Protein AF-A0A8X6YTX4-F1 (afdb_monomer)

Radius of gyration: 20.6 Å; Cα contacts (8 Å, |Δi|>4): 127; chains: 1; bounding box: 46×28×58 Å

Solvent-accessible surface area (backbone atoms only — not comparable to full-atom values): 6687 Å² total; per-residue (Å²): 119,54,62,76,72,35,67,85,68,71,71,93,50,74,82,57,67,60,66,42,79,71,52,72,48,78,49,97,77,90,46,67,49,76,43,66,47,61,40,72,69,53,52,52,54,49,52,74,58,40,50,47,49,54,92,94,43,78,40,82,49,81,88,87,76,89,81,49,59,13,78,35,57,69,44,68,88,45,51,47,94,76,54,90,64,70,50,32,30,92,88,75,72,42,79,53,73,72,103,79,84,129

Sequence (102 aa):
MISEKNSEIVVADERIRQCRVYFTLKTFQHTGYVVIETHPMVRKSVLQQTRLRINWSACDVDDFLIINRCSNCLEYNHRADECNKPTTCFHCSGEYKGKDGS

Structure (mmCIF, N/CA/C/O backbone):
data_AF-A0A8X6YTX4-F1
#
_entry.id   AF-A0A8X6YTX4-F1
#
loop_
_atom_site.group_PDB
_atom_site.id
_atom_site.type_symbol
_atom_site.label_atom_id
_atom_site.label_alt_id
_atom_site.label_comp_id
_atom_site.label_asym_id
_atom_site.label_entity_id
_atom_site.label_seq_id
_atom_site.pdbx_PDB_ins_code
_atom_site.Cartn_x
_atom_site.Cartn_y
_atom_site.Cartn_z
_atom_site.occupancy
_atom_site.B_iso_or_equiv
_atom_site.auth_seq_id
_atom_site.auth_comp_id
_atom_site.auth_asym_id
_atom_site.auth_atom_id
_atom_site.pdbx_PDB_model_num
ATOM 1 N N . MET A 1 1 ? 19.122 8.147 -12.213 1.00 43.97 1 MET A N 1
ATOM 2 C CA . MET A 1 1 ? 18.438 7.475 -13.337 1.00 43.97 1 MET A CA 1
ATOM 3 C C . MET A 1 1 ? 17.752 6.204 -12.842 1.00 43.97 1 MET A C 1
ATOM 5 O O . MET A 1 1 ? 18.367 5.150 -12.797 1.00 43.97 1 MET A O 1
ATOM 9 N N . ILE A 1 2 ? 16.491 6.305 -12.402 1.00 46.56 2 ILE A N 1
ATOM 10 C CA . ILE A 1 2 ? 15.635 5.128 -12.127 1.00 46.56 2 ILE A CA 1
ATOM 11 C C . ILE A 1 2 ? 15.122 4.547 -13.459 1.00 46.56 2 ILE A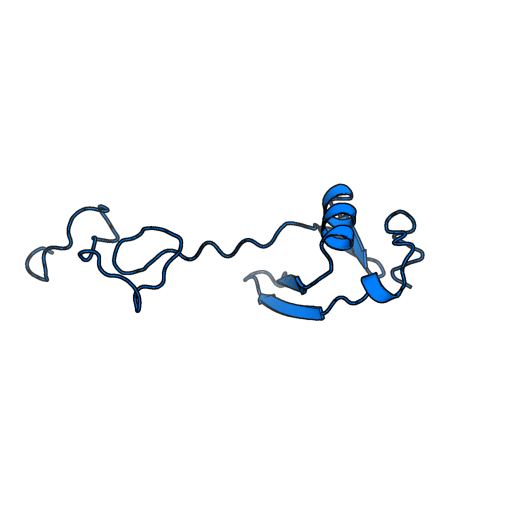 C 1
ATOM 13 O O . ILE A 1 2 ? 14.963 3.340 -13.601 1.00 46.56 2 ILE A O 1
ATOM 17 N N . SER A 1 3 ? 14.957 5.406 -14.464 1.00 47.06 3 SER A N 1
ATOM 18 C CA . SER A 1 3 ? 14.450 5.094 -15.801 1.00 47.06 3 SER A CA 1
ATOM 19 C C . SER A 1 3 ? 15.371 4.201 -16.643 1.00 47.06 3 SER A C 1
ATOM 21 O O . SER A 1 3 ? 14.869 3.396 -17.414 1.00 47.06 3 SER A O 1
ATOM 23 N N . GLU A 1 4 ? 16.698 4.282 -16.487 1.00 53.06 4 GLU A N 1
ATOM 24 C CA . GLU A 1 4 ? 17.632 3.441 -17.264 1.00 53.06 4 GLU A CA 1
ATOM 25 C C . GLU A 1 4 ? 17.684 1.991 -16.772 1.00 53.06 4 GLU A C 1
ATOM 27 O O . GLU A 1 4 ? 17.882 1.074 -17.562 1.00 53.06 4 GLU A O 1
ATOM 32 N N . LYS A 1 5 ? 17.492 1.771 -15.464 1.00 53.69 5 LYS A N 1
ATOM 33 C CA . LYS A 1 5 ? 17.566 0.437 -14.840 1.00 53.69 5 LYS A CA 1
ATOM 34 C C . LYS A 1 5 ? 16.214 -0.279 -14.744 1.00 53.69 5 LYS A C 1
ATOM 36 O O . LYS A 1 5 ? 16.178 -1.443 -14.352 1.00 53.69 5 LYS A O 1
ATOM 41 N N . ASN A 1 6 ? 15.132 0.414 -15.097 1.00 58.84 6 ASN A N 1
ATOM 42 C CA . ASN A 1 6 ? 13.774 -0.119 -15.197 1.00 58.84 6 ASN A CA 1
ATOM 43 C C . ASN A 1 6 ? 13.185 0.271 -16.564 1.00 58.84 6 ASN A C 1
ATOM 45 O O . ASN A 1 6 ? 12.086 0.816 -16.641 1.00 58.84 6 ASN A O 1
ATOM 49 N N . SER A 1 7 ? 13.935 0.026 -17.645 1.00 57.38 7 SER A N 1
ATOM 50 C CA . SER A 1 7 ? 13.553 0.334 -19.038 1.00 57.38 7 SER A CA 1
ATOM 51 C C . SER A 1 7 ? 12.282 -0.385 -19.513 1.00 57.38 7 SER A C 1
ATOM 53 O O . SER A 1 7 ? 11.773 -0.116 -20.593 1.00 57.38 7 SER A O 1
ATOM 55 N N . GLU A 1 8 ? 11.751 -1.286 -18.697 1.00 57.59 8 GLU A N 1
ATOM 56 C CA . GLU A 1 8 ? 10.500 -2.013 -18.891 1.00 57.59 8 GLU A CA 1
ATOM 57 C C . GLU A 1 8 ? 9.303 -1.300 -18.218 1.00 57.59 8 GLU A C 1
ATOM 59 O O . GLU A 1 8 ? 8.152 -1.592 -18.529 1.00 57.59 8 GLU A O 1
ATOM 64 N N . ILE A 1 9 ? 9.549 -0.286 -17.370 1.00 59.44 9 ILE A N 1
ATOM 65 C CA . ILE A 1 9 ? 8.547 0.689 -16.888 1.00 59.44 9 ILE A CA 1
ATOM 66 C C . ILE A 1 9 ? 8.583 1.922 -17.801 1.00 59.44 9 ILE A C 1
ATOM 68 O O . ILE A 1 9 ? 8.824 3.052 -17.372 1.00 59.44 9 ILE A O 1
ATOM 72 N N . VAL A 1 10 ? 8.387 1.728 -19.102 1.00 58.12 10 VAL A N 1
ATOM 73 C CA . VAL A 1 10 ? 8.253 2.860 -20.026 1.00 58.12 10 VAL A CA 1
ATOM 74 C C . VAL A 1 10 ? 6.788 3.249 -20.080 1.00 58.12 10 VAL A C 1
ATOM 76 O O . VAL A 1 10 ? 5.987 2.687 -20.820 1.00 58.12 10 VAL A O 1
ATOM 79 N N . VAL A 1 11 ? 6.435 4.235 -19.263 1.00 61.56 11 VAL A N 1
ATOM 80 C CA . VAL A 1 11 ? 5.165 4.939 -19.404 1.00 61.56 11 VAL A CA 1
ATOM 81 C C . VAL A 1 11 ? 5.381 6.094 -20.378 1.00 61.56 11 VAL A C 1
ATOM 83 O O . VAL A 1 11 ? 6.221 6.965 -20.134 1.00 61.56 11 VAL A O 1
ATOM 86 N N . ALA A 1 12 ? 4.661 6.047 -21.502 1.00 57.31 12 ALA A N 1
ATOM 87 C CA . ALA A 1 12 ? 4.830 6.932 -22.658 1.00 57.31 12 ALA A CA 1
ATOM 88 C C . ALA A 1 12 ? 4.428 8.396 -22.401 1.00 57.31 12 ALA A C 1
ATOM 90 O O . ALA A 1 12 ? 4.811 9.277 -23.162 1.00 57.31 12 ALA A O 1
ATOM 91 N N . ASP A 1 13 ? 3.671 8.661 -21.336 1.00 60.25 13 ASP A N 1
ATOM 92 C CA . ASP A 1 13 ? 3.164 9.991 -21.008 1.00 60.25 13 ASP A CA 1
ATOM 93 C C . ASP A 1 13 ? 3.874 10.537 -19.762 1.00 60.25 13 ASP A C 1
ATOM 95 O O . ASP A 1 13 ? 3.808 9.956 -18.674 1.00 60.25 13 ASP A O 1
ATOM 99 N N . GLU A 1 14 ? 4.564 11.667 -19.910 1.00 61.28 14 GLU A N 1
ATOM 100 C CA . GLU A 1 14 ? 5.308 12.306 -18.821 1.00 61.28 14 GLU A CA 1
ATOM 101 C C . GLU A 1 14 ? 4.400 12.798 -17.688 1.00 61.28 14 GLU A C 1
ATOM 103 O O . GLU A 1 14 ? 4.832 12.833 -16.535 1.00 61.28 14 GLU A O 1
ATOM 108 N N . ARG A 1 15 ? 3.121 13.086 -17.969 1.00 58.31 15 ARG A N 1
ATOM 109 C CA . ARG A 1 15 ? 2.132 13.480 -16.948 1.00 58.31 15 ARG A CA 1
ATOM 110 C C . ARG A 1 15 ? 1.840 12.338 -15.978 1.00 58.31 15 ARG A C 1
ATOM 112 O O . ARG A 1 15 ? 1.503 12.574 -14.823 1.00 58.31 15 ARG A O 1
ATOM 119 N N . ILE A 1 16 ? 2.017 11.098 -16.433 1.00 60.09 16 ILE A N 1
ATOM 120 C CA . ILE A 1 16 ? 1.758 9.883 -15.659 1.00 60.09 16 ILE A CA 1
ATOM 121 C C . ILE A 1 16 ? 2.931 9.557 -14.708 1.00 60.09 16 ILE A C 1
ATOM 123 O O . ILE A 1 16 ? 2.787 8.745 -13.798 1.00 60.09 16 ILE A O 1
ATOM 127 N N . ARG A 1 17 ? 4.087 10.227 -14.841 1.00 63.25 17 ARG A N 1
ATOM 128 C CA . ARG A 1 17 ? 5.280 9.985 -14.003 1.00 63.25 17 ARG A CA 1
ATOM 129 C C . ARG A 1 17 ? 5.236 10.639 -12.621 1.00 63.25 17 ARG A C 1
ATOM 131 O O . ARG A 1 17 ? 6.200 10.520 -11.866 1.00 63.25 17 ARG A O 1
ATOM 138 N N . GLN A 1 18 ? 4.157 11.338 -12.278 1.00 70.19 18 GLN A N 1
ATOM 139 C CA . GLN A 1 18 ? 4.033 11.955 -10.963 1.00 70.19 18 GLN A CA 1
ATOM 140 C C . GLN A 1 18 ? 3.741 10.887 -9.905 1.00 70.19 18 GLN A C 1
ATOM 142 O O . GLN A 1 18 ? 2.628 10.381 -9.781 1.00 70.19 18 GLN A O 1
ATOM 147 N N . CYS A 1 19 ? 4.777 10.552 -9.144 1.00 77.12 19 CYS A N 1
ATOM 148 C CA . CYS A 1 19 ? 4.695 9.716 -7.958 1.00 77.12 19 CYS A CA 1
ATOM 149 C C . CYS A 1 19 ? 4.904 10.596 -6.727 1.00 77.12 19 CYS A C 1
ATOM 151 O O . CYS A 1 19 ? 5.900 11.318 -6.640 1.00 77.12 19 CYS A O 1
ATOM 153 N N . ARG A 1 20 ? 3.989 10.518 -5.762 1.00 83.06 20 ARG A N 1
ATOM 154 C CA . ARG A 1 20 ? 4.098 11.224 -4.483 1.00 83.06 20 ARG A CA 1
ATOM 155 C C . ARG A 1 20 ? 4.354 10.215 -3.377 1.00 83.06 20 ARG A C 1
ATOM 157 O O . ARG A 1 20 ? 3.609 9.252 -3.237 1.00 83.06 20 ARG A O 1
ATOM 164 N N . VAL A 1 21 ? 5.380 10.441 -2.560 1.00 86.44 21 VAL A N 1
ATOM 165 C CA . VAL A 1 21 ? 5.548 9.661 -1.327 1.00 86.44 21 VAL A CA 1
ATOM 166 C C . VAL A 1 21 ? 4.397 10.016 -0.390 1.00 86.44 21 VAL A C 1
ATOM 168 O O . VAL A 1 21 ? 4.240 11.182 -0.032 1.00 86.44 21 VAL A O 1
ATOM 171 N N . TYR A 1 22 ? 3.586 9.024 -0.027 1.00 87.50 22 TYR A N 1
ATOM 172 C CA . TYR A 1 22 ? 2.459 9.211 0.879 1.00 87.50 22 TYR A CA 1
ATOM 173 C C . TYR A 1 22 ? 2.934 9.133 2.333 1.00 87.50 22 TYR A C 1
ATOM 175 O O . TYR A 1 22 ? 2.775 10.091 3.085 1.00 87.50 22 TYR A O 1
ATOM 183 N N . PHE A 1 23 ? 3.597 8.035 2.710 1.00 88.62 23 PHE A N 1
ATOM 184 C CA . PHE A 1 23 ? 4.285 7.891 3.997 1.00 88.62 23 PHE A CA 1
ATOM 185 C C . PHE A 1 23 ? 5.291 6.731 3.980 1.00 88.62 23 PHE A C 1
ATOM 187 O O . PHE A 1 23 ? 5.348 5.943 3.035 1.00 88.62 23 PHE A O 1
ATOM 194 N N . THR A 1 24 ? 6.057 6.600 5.065 1.00 88.94 24 THR A N 1
ATOM 195 C CA . THR A 1 24 ? 7.014 5.506 5.278 1.00 88.94 24 THR A CA 1
ATOM 196 C C . THR A 1 24 ? 6.613 4.682 6.498 1.00 88.94 24 THR A C 1
ATOM 198 O O . THR A 1 24 ? 6.425 5.229 7.584 1.00 88.94 24 THR A O 1
ATOM 201 N N . LEU A 1 25 ? 6.533 3.362 6.340 1.00 86.56 25 LEU A N 1
ATOM 202 C CA . LEU A 1 25 ? 6.371 2.408 7.436 1.00 86.56 25 LEU A CA 1
ATOM 203 C C . LEU A 1 25 ? 7.747 1.927 7.875 1.00 86.56 25 LEU A C 1
ATOM 205 O O . LEU A 1 25 ? 8.490 1.346 7.086 1.00 86.56 25 LEU A O 1
ATOM 209 N N . LYS A 1 26 ? 8.085 2.152 9.141 1.00 83.12 26 LYS A N 1
ATOM 210 C CA . LYS A 1 26 ? 9.303 1.602 9.738 1.00 83.12 26 LYS A CA 1
ATOM 211 C C . LYS A 1 26 ? 9.000 0.212 10.280 1.00 83.12 26 LYS A C 1
ATOM 213 O O . LYS A 1 26 ? 8.034 0.051 11.024 1.00 83.12 26 LYS A O 1
ATOM 218 N N . THR A 1 27 ? 9.818 -0.775 9.934 1.00 80.31 27 THR A N 1
ATOM 219 C CA . THR A 1 27 ? 9.784 -2.080 10.599 1.00 80.31 27 THR A CA 1
ATOM 220 C C . THR A 1 27 ? 10.820 -2.108 11.726 1.00 80.31 27 THR A C 1
ATOM 222 O O . THR A 1 27 ? 11.692 -1.242 11.829 1.00 80.31 27 THR A O 1
ATOM 225 N N . PHE A 1 28 ? 10.728 -3.117 12.592 1.00 69.44 28 PHE A N 1
ATOM 226 C CA . PHE A 1 28 ? 11.590 -3.261 13.767 1.00 69.44 28 PHE A CA 1
ATOM 227 C C . PHE A 1 28 ? 13.059 -3.593 13.426 1.00 69.44 28 PHE A C 1
ATOM 229 O O . PHE A 1 28 ? 13.925 -3.469 14.284 1.00 69.44 28 PHE A O 1
ATOM 236 N N . GLN A 1 29 ? 13.359 -4.014 12.191 1.00 69.88 29 GLN A N 1
ATOM 237 C CA . GLN A 1 29 ? 14.653 -4.602 11.804 1.00 69.88 29 GLN A CA 1
ATOM 238 C C . GLN A 1 29 ? 15.439 -3.750 10.794 1.00 69.88 29 GLN A C 1
ATOM 240 O O . GLN A 1 29 ? 16.023 -4.278 9.853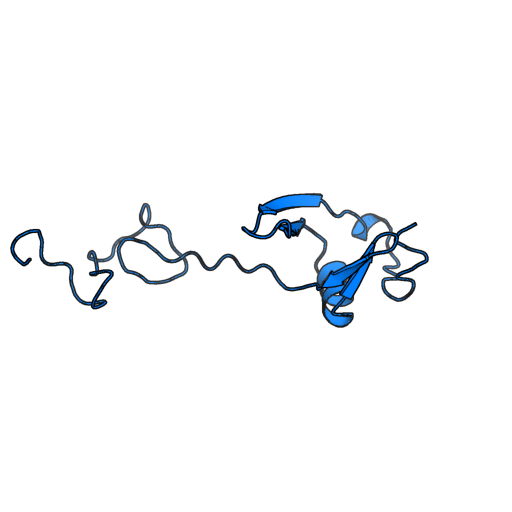 1.00 69.88 29 GLN A O 1
ATOM 245 N N . HIS A 1 30 ? 15.439 -2.423 10.949 1.00 72.06 30 HIS A N 1
ATOM 246 C CA . HIS A 1 30 ? 16.113 -1.484 10.030 1.00 72.06 30 HIS A CA 1
ATOM 247 C C . HIS A 1 30 ? 15.640 -1.544 8.564 1.00 72.06 30 HIS A C 1
ATOM 249 O O . HIS A 1 30 ? 16.236 -0.905 7.697 1.00 72.06 30 HIS A O 1
ATOM 255 N N . THR A 1 31 ? 14.551 -2.259 8.280 1.00 79.56 31 THR A N 1
ATOM 256 C CA . THR A 1 31 ? 13.868 -2.245 6.988 1.00 79.56 31 THR A CA 1
ATOM 257 C C . THR A 1 31 ? 12.636 -1.348 7.068 1.00 79.56 31 THR A C 1
ATOM 259 O O . THR A 1 31 ? 12.151 -0.985 8.143 1.00 79.56 31 THR A O 1
ATOM 262 N N . GLY A 1 32 ? 12.138 -0.911 5.920 1.00 86.12 32 GLY A N 1
ATOM 263 C CA . GLY A 1 32 ? 10.974 -0.043 5.868 1.00 86.12 32 GLY A CA 1
ATOM 264 C C . GLY A 1 32 ? 10.292 -0.128 4.520 1.00 86.12 32 GLY A C 1
ATOM 265 O O . GLY A 1 32 ? 10.936 -0.410 3.511 1.00 86.12 32 GLY A O 1
ATOM 266 N N . TYR A 1 33 ? 8.993 0.134 4.523 1.00 89.75 33 TYR A N 1
ATOM 267 C CA . TYR A 1 33 ? 8.205 0.260 3.308 1.00 89.75 33 TYR A CA 1
ATOM 268 C C . TYR A 1 33 ? 7.973 1.735 3.021 1.00 89.75 33 TYR A C 1
ATOM 270 O O . TYR A 1 33 ? 7.659 2.510 3.925 1.00 89.75 33 TYR A O 1
ATOM 278 N N . VAL A 1 34 ? 8.105 2.123 1.759 1.00 90.06 34 VAL A N 1
ATOM 279 C CA . VAL A 1 34 ? 7.715 3.452 1.289 1.00 90.06 34 VAL A CA 1
ATOM 280 C C . VAL A 1 34 ? 6.424 3.286 0.510 1.00 90.06 34 VAL A C 1
ATOM 282 O O . VAL A 1 34 ? 6.397 2.588 -0.500 1.00 90.06 34 VAL A O 1
ATOM 285 N N . VAL A 1 35 ? 5.357 3.919 0.985 1.00 90.50 35 VAL A N 1
ATOM 286 C CA . VAL A 1 35 ? 4.068 3.921 0.299 1.00 90.50 35 VAL A CA 1
ATOM 287 C C . VAL A 1 35 ? 4.033 5.124 -0.629 1.00 90.50 35 VAL A C 1
ATOM 289 O O . VAL A 1 35 ? 4.251 6.263 -0.209 1.00 90.50 35 VAL A O 1
ATOM 292 N N . ILE A 1 36 ? 3.778 4.860 -1.905 1.00 89.31 36 ILE A N 1
ATOM 293 C CA . ILE A 1 36 ? 3.797 5.859 -2.967 1.00 89.31 36 ILE A CA 1
ATOM 294 C C . ILE A 1 36 ? 2.414 5.907 -3.600 1.00 89.31 36 ILE A C 1
ATOM 296 O O . ILE A 1 36 ? 1.865 4.889 -4.012 1.00 89.31 36 ILE A O 1
ATOM 300 N N . GLU A 1 37 ? 1.867 7.107 -3.700 1.00 87.75 37 GLU A N 1
ATOM 301 C CA . GLU A 1 37 ? 0.691 7.383 -4.504 1.00 87.75 37 GLU A CA 1
ATOM 302 C C . GLU A 1 37 ? 1.122 7.626 -5.950 1.00 87.75 37 GLU A C 1
ATOM 304 O O . GLU A 1 37 ? 2.038 8.408 -6.228 1.00 87.75 37 GLU A O 1
ATOM 309 N N . THR A 1 38 ? 0.480 6.926 -6.880 1.00 86.75 38 THR A N 1
ATOM 310 C CA . THR A 1 38 ? 0.826 6.969 -8.298 1.00 86.75 38 THR A CA 1
ATOM 311 C C . THR A 1 38 ? -0.402 6.735 -9.168 1.00 86.75 38 THR A C 1
ATOM 313 O O . THR A 1 38 ? -1.453 6.295 -8.700 1.00 86.75 38 THR A O 1
ATOM 316 N N . HIS A 1 39 ? -0.262 7.005 -10.460 1.00 87.00 39 HIS A N 1
ATOM 317 C CA . HIS A 1 39 ? -1.305 6.753 -11.438 1.00 87.00 39 HIS A CA 1
ATOM 318 C C . HIS A 1 39 ? -1.585 5.239 -11.593 1.00 87.00 39 HIS A C 1
ATOM 320 O O . HIS A 1 39 ? -0.640 4.441 -11.607 1.00 87.00 39 HIS A O 1
ATOM 326 N N . PRO A 1 40 ? -2.845 4.808 -11.815 1.00 86.12 40 PRO A N 1
ATOM 327 C CA . PRO A 1 40 ? -3.203 3.388 -11.922 1.00 86.12 40 PRO A CA 1
ATOM 328 C C . PRO A 1 40 ? -2.396 2.593 -12.959 1.00 86.12 40 PRO A C 1
ATOM 330 O O . PRO A 1 40 ? -2.091 1.420 -12.744 1.00 86.12 40 PRO A O 1
ATOM 333 N N . MET A 1 41 ? -2.013 3.227 -14.073 1.00 84.50 41 MET A N 1
ATOM 334 C CA . MET A 1 41 ? -1.170 2.584 -15.090 1.00 84.50 41 MET A CA 1
ATOM 335 C C . MET A 1 41 ? 0.244 2.290 -14.579 1.00 84.50 41 MET A C 1
ATOM 337 O O . MET A 1 41 ? 0.744 1.197 -14.814 1.00 84.50 41 MET A O 1
ATOM 341 N N . VAL A 1 42 ? 0.858 3.225 -13.842 1.00 84.56 42 VAL A N 1
ATOM 342 C CA . VAL A 1 42 ? 2.183 3.020 -13.231 1.00 84.56 42 VAL A CA 1
ATOM 343 C C . VAL A 1 42 ? 2.095 1.898 -12.216 1.00 84.56 42 VAL A C 1
ATOM 345 O O . VAL A 1 42 ? 2.887 0.967 -12.278 1.00 84.56 42 VAL A O 1
ATOM 348 N N . ARG A 1 43 ? 1.084 1.937 -11.339 1.00 86.88 43 ARG A N 1
ATOM 349 C CA . ARG A 1 43 ? 0.831 0.875 -10.361 1.00 86.88 43 ARG A CA 1
ATOM 350 C C . ARG A 1 43 ? 0.769 -0.496 -11.036 1.00 86.88 43 ARG A C 1
ATOM 352 O O . ARG A 1 43 ? 1.466 -1.408 -10.611 1.00 86.88 43 ARG A O 1
ATOM 359 N N . LYS A 1 44 ? -0.014 -0.640 -12.112 1.00 86.94 44 LYS A N 1
ATOM 360 C CA . LYS A 1 44 ? -0.134 -1.908 -12.847 1.00 86.94 44 LYS A CA 1
ATOM 361 C C . LYS A 1 44 ? 1.215 -2.382 -13.399 1.00 86.94 44 LYS A C 1
ATOM 363 O O . LYS A 1 44 ? 1.561 -3.541 -13.199 1.00 86.94 44 LYS A O 1
ATOM 368 N N . SER A 1 45 ? 1.970 -1.501 -14.055 1.00 84.75 45 SER A N 1
ATOM 369 C CA . SER A 1 45 ? 3.277 -1.849 -14.627 1.00 84.75 45 SER A CA 1
ATOM 370 C C . SER A 1 45 ? 4.302 -2.228 -13.554 1.00 84.75 45 SER A C 1
ATOM 372 O O . SER A 1 45 ? 5.035 -3.196 -13.722 1.00 84.75 45 SER A O 1
ATOM 374 N N . VAL A 1 46 ? 4.338 -1.494 -12.439 1.00 85.12 46 VAL A N 1
ATOM 375 C CA . VAL A 1 46 ? 5.287 -1.737 -11.343 1.00 85.12 46 VAL A CA 1
ATOM 376 C C . VAL A 1 46 ? 4.959 -3.051 -10.618 1.00 85.12 46 VAL A C 1
ATOM 378 O O . VAL A 1 46 ? 5.864 -3.831 -10.334 1.00 85.12 46 VAL A O 1
ATOM 381 N N . LEU A 1 47 ? 3.676 -3.348 -10.382 1.00 87.69 47 LEU A N 1
ATOM 382 C CA . LEU A 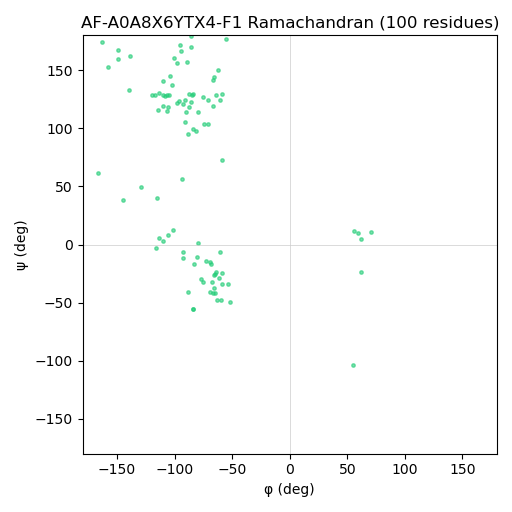1 47 ? 3.252 -4.615 -9.770 1.00 87.69 47 LEU A CA 1
ATOM 383 C C . LEU A 1 47 ? 3.550 -5.827 -10.660 1.00 87.69 47 LEU A C 1
ATOM 385 O O . LEU A 1 47 ? 3.957 -6.868 -10.155 1.00 87.69 47 LEU A O 1
ATOM 389 N N . GLN A 1 48 ? 3.402 -5.698 -11.984 1.00 87.31 48 GLN A N 1
ATOM 390 C CA . GLN A 1 48 ? 3.754 -6.770 -12.926 1.00 87.31 48 GLN A CA 1
ATOM 391 C C . GLN A 1 48 ? 5.239 -7.145 -12.875 1.00 87.31 48 GLN A C 1
ATOM 393 O O . GLN A 1 48 ? 5.588 -8.288 -13.153 1.00 87.31 48 GLN A O 1
ATOM 398 N N . GLN A 1 49 ? 6.109 -6.203 -12.515 1.00 83.31 49 GLN A N 1
ATOM 399 C CA . GLN A 1 49 ? 7.544 -6.450 -12.417 1.00 83.31 49 GLN A CA 1
ATOM 400 C C . GLN A 1 49 ? 7.967 -7.080 -11.095 1.00 83.31 49 GLN A C 1
ATOM 402 O O . GLN A 1 49 ? 9.073 -7.613 -11.026 1.00 83.31 49 GLN A O 1
ATOM 407 N N . THR A 1 50 ? 7.126 -7.040 -10.053 1.00 84.38 50 THR A N 1
ATOM 408 C CA . THR A 1 50 ? 7.361 -7.557 -8.683 1.00 84.38 50 THR A CA 1
ATOM 409 C C . THR A 1 50 ? 8.520 -6.911 -7.912 1.00 84.38 50 THR A C 1
ATOM 411 O O . THR A 1 50 ? 8.524 -6.911 -6.683 1.00 84.38 50 THR A O 1
ATOM 414 N N . ARG A 1 51 ? 9.502 -6.325 -8.607 1.00 87.25 51 ARG A N 1
ATOM 415 C CA . ARG A 1 51 ? 10.688 -5.686 -8.040 1.00 87.25 51 ARG A CA 1
ATOM 416 C C . ARG A 1 51 ? 11.029 -4.406 -8.778 1.00 87.25 51 ARG A C 1
ATOM 418 O O . ARG A 1 51 ? 11.140 -4.396 -9.999 1.00 87.25 51 ARG A O 1
ATOM 425 N N . LEU A 1 52 ? 11.295 -3.352 -8.017 1.00 86.88 52 LEU A N 1
ATOM 426 C CA . LEU A 1 52 ? 11.765 -2.070 -8.520 1.00 86.88 52 LEU A CA 1
ATOM 427 C C . LEU A 1 52 ? 13.259 -1.918 -8.221 1.00 86.88 52 LEU A C 1
ATOM 429 O O . LEU A 1 52 ? 13.688 -2.057 -7.074 1.00 86.88 52 LEU A O 1
ATOM 433 N N . ARG A 1 53 ? 14.073 -1.591 -9.228 1.00 83.00 53 ARG A N 1
ATOM 434 C CA . ARG A 1 53 ? 15.496 -1.293 -9.013 1.00 83.00 53 ARG A CA 1
ATOM 435 C C . ARG A 1 53 ? 15.691 0.194 -8.738 1.00 83.00 53 ARG A C 1
ATOM 437 O O . ARG A 1 53 ? 15.506 1.023 -9.628 1.00 83.00 53 ARG A O 1
ATOM 444 N N . ILE A 1 54 ? 16.120 0.538 -7.527 1.00 82.56 54 ILE A N 1
ATOM 445 C CA . ILE A 1 54 ? 16.471 1.907 -7.133 1.00 82.56 54 ILE A CA 1
ATOM 446 C C . ILE A 1 54 ? 17.973 1.947 -6.846 1.00 82.56 54 ILE A C 1
ATOM 448 O O . ILE A 1 54 ? 18.457 1.312 -5.912 1.00 82.56 54 ILE A O 1
ATOM 452 N N . ASN A 1 55 ? 18.729 2.710 -7.639 1.00 83.00 55 ASN A N 1
ATOM 453 C CA . ASN A 1 55 ? 20.195 2.785 -7.566 1.00 83.00 55 ASN A CA 1
ATOM 454 C C . ASN A 1 55 ? 20.878 1.408 -7.685 1.00 83.00 55 ASN A C 1
ATOM 456 O O . ASN A 1 55 ? 21.011 0.887 -8.795 1.00 83.00 55 ASN A O 1
ATOM 460 N N . TRP A 1 56 ? 21.343 0.853 -6.563 1.00 84.62 56 TRP A N 1
ATOM 461 C CA . TRP A 1 56 ? 22.025 -0.443 -6.453 1.00 84.62 56 TRP A CA 1
ATOM 462 C C . TRP A 1 56 ? 21.205 -1.475 -5.669 1.00 84.62 56 TRP A C 1
ATOM 464 O O . TRP A 1 56 ? 21.679 -2.581 -5.434 1.00 84.6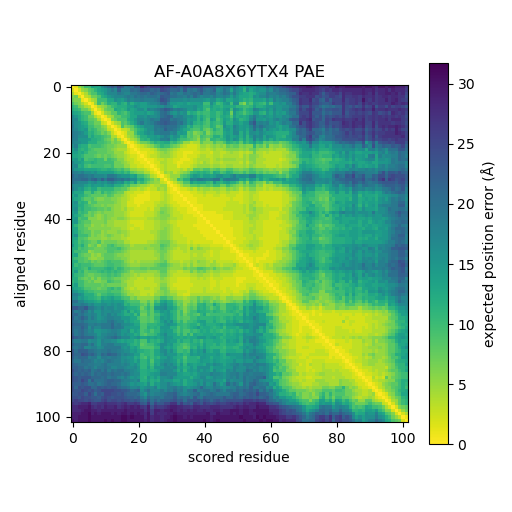2 56 TRP A O 1
ATOM 474 N N . SER A 1 57 ? 19.973 -1.124 -5.296 1.00 81.75 57 SER A N 1
ATOM 475 C CA . SER A 1 57 ? 19.074 -1.966 -4.516 1.00 81.75 57 SER A CA 1
ATOM 476 C C . SER A 1 57 ? 17.910 -2.448 -5.375 1.00 81.75 57 SER A C 1
ATOM 478 O O . SER A 1 57 ? 17.359 -1.692 -6.178 1.00 81.75 57 SER A O 1
ATOM 480 N N . ALA A 1 58 ? 17.519 -3.705 -5.186 1.00 86.94 58 ALA A N 1
ATOM 481 C CA . ALA A 1 58 ? 16.241 -4.223 -5.654 1.00 86.94 58 ALA A CA 1
ATOM 482 C C . ALA A 1 58 ? 15.257 -4.188 -4.481 1.00 86.94 58 ALA A C 1
ATOM 484 O O . ALA A 1 58 ? 15.533 -4.760 -3.429 1.00 86.94 58 ALA A O 1
ATOM 485 N N . CYS A 1 59 ? 14.146 -3.485 -4.658 1.00 88.00 59 CYS A N 1
ATOM 486 C CA . CYS A 1 59 ? 13.081 -3.367 -3.673 1.00 88.00 59 CYS A CA 1
ATOM 487 C C . CYS A 1 59 ? 11.894 -4.199 -4.146 1.00 88.00 59 CYS A C 1
ATOM 489 O O . CYS A 1 59 ? 11.459 -4.037 -5.287 1.00 88.00 59 CYS A O 1
ATOM 491 N N . ASP A 1 60 ? 11.373 -5.069 -3.288 1.00 89.50 60 ASP A N 1
ATOM 492 C CA . ASP A 1 60 ? 10.124 -5.769 -3.576 1.00 89.50 60 ASP A CA 1
ATOM 493 C C . ASP A 1 60 ? 8.967 -4.761 -3.607 1.00 89.50 60 ASP A C 1
ATOM 495 O O . ASP A 1 60 ? 8.943 -3.785 -2.848 1.00 89.50 60 ASP A O 1
ATOM 499 N N . VAL A 1 61 ? 8.037 -4.975 -4.532 1.00 90.31 61 VAL A N 1
ATOM 500 C CA . VAL A 1 61 ? 6.857 -4.133 -4.718 1.00 90.31 61 VAL A CA 1
ATOM 501 C C . VAL A 1 61 ? 5.633 -4.955 -4.367 1.00 90.31 61 VAL A C 1
ATOM 503 O O . VAL A 1 61 ? 5.447 -6.045 -4.902 1.00 90.31 61 VAL A O 1
ATOM 506 N N . ASP A 1 62 ? 4.776 -4.388 -3.527 1.00 89.19 62 ASP A N 1
ATOM 507 C CA . ASP A 1 62 ? 3.470 -4.952 -3.222 1.00 89.19 62 ASP A CA 1
ATOM 508 C C . ASP A 1 62 ? 2.406 -3.851 -3.161 1.00 89.19 62 ASP A C 1
ATOM 510 O O . ASP A 1 62 ? 2.707 -2.657 -3.035 1.00 89.19 62 ASP A O 1
ATOM 514 N N . ASP A 1 63 ? 1.152 -4.268 -3.260 1.00 88.62 63 ASP A N 1
ATOM 515 C CA . ASP A 1 63 ? 0.005 -3.406 -3.083 1.00 88.62 63 ASP A CA 1
ATOM 516 C C . ASP A 1 63 ? -0.229 -3.086 -1.613 1.00 88.62 63 ASP A C 1
ATOM 518 O O . ASP A 1 63 ? -0.397 -3.957 -0.761 1.00 88.62 63 ASP A O 1
ATOM 522 N N . PHE A 1 64 ? -0.329 -1.794 -1.321 1.00 85.62 64 PHE A N 1
ATOM 523 C CA . PHE A 1 64 ? -0.670 -1.345 0.013 1.00 85.62 64 PHE A CA 1
ATOM 524 C C . PHE A 1 64 ? -2.189 -1.190 0.162 1.00 85.62 64 PHE A C 1
ATOM 526 O O . PHE A 1 64 ? -2.785 -0.234 -0.338 1.00 85.62 64 PHE A O 1
ATOM 533 N N . LEU A 1 65 ? -2.815 -2.130 0.875 1.00 80.19 65 LEU A N 1
ATOM 534 C CA . LEU A 1 65 ? -4.236 -2.096 1.222 1.00 80.19 65 LEU A CA 1
ATOM 535 C C . LEU A 1 65 ? -4.404 -1.756 2.709 1.00 80.19 65 LEU A C 1
ATOM 537 O O . LEU A 1 65 ? -4.036 -2.543 3.580 1.00 80.19 65 LEU A O 1
ATOM 541 N N . ILE A 1 66 ? -5.006 -0.602 3.017 1.00 75.19 66 ILE A N 1
ATOM 542 C CA . ILE A 1 66 ? -5.447 -0.303 4.387 1.00 75.19 66 ILE A CA 1
ATOM 543 C C . ILE A 1 66 ? -6.794 -0.982 4.602 1.00 75.19 66 ILE A C 1
ATOM 545 O O . ILE A 1 66 ? -7.843 -0.441 4.253 1.00 75.19 66 ILE A O 1
ATOM 549 N N . ILE A 1 67 ? -6.773 -2.158 5.217 1.00 76.75 67 ILE A N 1
ATOM 550 C CA . ILE A 1 67 ? -7.994 -2.771 5.730 1.00 76.75 67 ILE A CA 1
ATOM 551 C C . ILE A 1 67 ? -8.260 -2.171 7.111 1.00 76.75 67 ILE A C 1
ATOM 553 O O . ILE A 1 67 ? -7.651 -2.561 8.107 1.00 76.75 67 ILE A O 1
ATOM 557 N N . ASN A 1 68 ? -9.160 -1.191 7.171 1.00 78.56 68 ASN A N 1
ATOM 558 C CA . ASN A 1 68 ? -9.575 -0.615 8.441 1.00 78.56 68 ASN A CA 1
ATOM 559 C C . ASN A 1 68 ? -10.602 -1.536 9.111 1.00 78.56 68 ASN A C 1
ATOM 561 O O . ASN A 1 68 ? -11.702 -1.729 8.586 1.00 78.56 68 ASN A O 1
ATOM 565 N N . ARG A 1 69 ? -10.227 -2.114 10.254 1.00 85.31 69 ARG A N 1
ATOM 566 C CA . ARG A 1 69 ? -11.123 -2.906 11.099 1.00 85.31 69 ARG A CA 1
ATOM 567 C C . ARG A 1 69 ? -11.676 -2.015 12.203 1.00 85.31 69 ARG A C 1
ATOM 569 O O . ARG A 1 69 ? -10.910 -1.456 12.987 1.00 85.31 69 ARG A O 1
ATOM 576 N N . CYS A 1 70 ? -12.995 -1.934 12.292 1.00 87.88 70 CYS A N 1
ATOM 577 C CA . CYS A 1 70 ? -13.692 -1.221 13.345 1.00 87.88 70 CYS A CA 1
ATOM 578 C C . CYS A 1 70 ? -13.349 -1.830 14.712 1.00 87.88 70 CYS A C 1
ATOM 580 O O . CYS A 1 70 ? -13.542 -3.025 14.935 1.00 87.88 70 CYS A O 1
ATOM 582 N N . SER A 1 71 ? -12.853 -1.019 15.649 1.00 86.06 71 SER A N 1
ATOM 583 C CA . SER A 1 71 ? -12.555 -1.482 17.010 1.00 86.06 71 SER A CA 1
ATOM 584 C C . SER A 1 71 ? -13.813 -1.736 17.845 1.00 86.06 71 SER A C 1
ATOM 586 O O . SER A 1 71 ? -13.722 -2.382 18.878 1.00 86.06 71 SER A O 1
ATOM 588 N N . ASN A 1 72 ? -14.988 -1.273 17.414 1.00 86.25 72 ASN A N 1
ATOM 589 C CA . ASN A 1 72 ? -16.232 -1.518 18.136 1.00 86.25 72 ASN A CA 1
ATOM 590 C C . ASN A 1 72 ? -16.849 -2.881 17.776 1.00 86.25 72 ASN A C 1
ATOM 592 O O . ASN A 1 72 ? -17.070 -3.701 18.661 1.00 86.25 72 ASN A O 1
ATOM 596 N N . CYS A 1 73 ? -17.089 -3.144 16.488 1.00 89.12 73 CYS A N 1
ATOM 597 C CA . CYS A 1 73 ? -17.808 -4.344 16.033 1.00 89.12 73 CYS A CA 1
ATOM 598 C C . CYS A 1 73 ? -16.933 -5.379 15.298 1.00 89.12 73 CYS A C 1
ATOM 600 O O . CYS A 1 73 ? -17.457 -6.349 14.760 1.00 89.12 73 CYS A O 1
ATOM 602 N N . LEU A 1 74 ? -15.619 -5.141 15.198 1.00 87.00 74 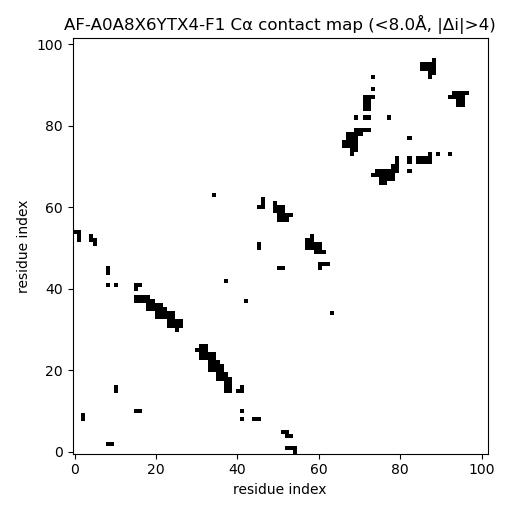LEU A N 1
ATOM 603 C CA . LEU A 1 74 ? -14.628 -6.011 14.538 1.00 87.00 74 LEU A CA 1
ATOM 604 C C . LEU A 1 74 ? -14.821 -6.244 13.030 1.00 87.00 74 LEU A C 1
ATOM 606 O O . LEU A 1 74 ? -14.035 -6.974 12.426 1.00 87.00 74 LEU A O 1
ATOM 610 N N . GLU A 1 75 ? -15.796 -5.592 12.400 1.00 86.50 75 GLU A N 1
ATOM 611 C CA . GLU A 1 75 ? -16.001 -5.639 10.952 1.00 86.50 75 GLU A CA 1
ATOM 612 C C . GLU A 1 75 ? -15.147 -4.606 10.202 1.00 86.50 75 GLU A C 1
ATOM 614 O O . GLU A 1 75 ? -14.533 -3.713 10.786 1.00 86.50 75 GLU A O 1
ATOM 619 N N . TYR A 1 76 ? -15.119 -4.725 8.877 1.00 87.06 76 TYR A N 1
ATOM 620 C CA . TYR A 1 76 ? -14.331 -3.877 7.990 1.00 87.06 76 TYR A CA 1
ATOM 621 C C . TYR A 1 76 ? -15.138 -2.694 7.424 1.00 87.06 76 TYR A C 1
ATOM 623 O O . TYR A 1 76 ? -16.358 -2.615 7.568 1.00 87.06 76 TYR A O 1
ATOM 631 N N . ASN A 1 77 ? -14.442 -1.782 6.741 1.00 83.69 77 ASN A N 1
ATOM 632 C CA . ASN A 1 77 ? -14.997 -0.668 5.953 1.00 83.69 77 ASN A CA 1
ATOM 633 C C . ASN A 1 77 ? -15.643 0.488 6.731 1.00 83.69 77 ASN A C 1
ATOM 635 O O . ASN A 1 77 ? -16.251 1.356 6.112 1.00 83.69 77 ASN A O 1
ATOM 639 N N . HIS A 1 78 ? -15.482 0.557 8.052 1.00 87.25 78 HIS A N 1
ATOM 640 C CA . HIS A 1 78 ? -15.891 1.730 8.827 1.00 87.25 78 HIS A CA 1
ATOM 641 C C . HIS A 1 78 ? -15.005 1.931 10.059 1.00 87.25 78 HIS A C 1
ATOM 643 O O . HIS A 1 78 ? -14.299 1.020 10.503 1.00 87.25 78 HIS A O 1
ATOM 649 N N . ARG A 1 79 ? -15.009 3.154 10.592 1.00 86.06 79 ARG A N 1
ATOM 650 C CA . ARG A 1 79 ? -14.329 3.504 11.846 1.00 86.06 79 ARG A CA 1
ATOM 651 C C . ARG A 1 79 ? -15.264 3.282 13.029 1.00 86.06 79 ARG A C 1
ATOM 653 O O . 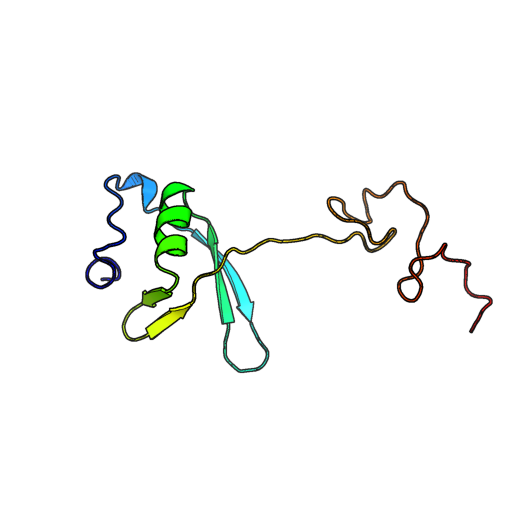ARG A 1 79 ? -16.479 3.314 12.871 1.00 86.06 79 ARG A O 1
ATOM 660 N N . ALA A 1 80 ? -14.696 3.096 14.219 1.00 87.12 80 ALA A N 1
ATOM 661 C CA . ALA A 1 80 ? -15.488 2.992 15.444 1.00 87.12 80 ALA A CA 1
ATOM 662 C C . ALA A 1 80 ? -16.346 4.243 15.692 1.00 87.12 80 ALA A C 1
ATOM 664 O O . ALA A 1 80 ? -17.481 4.106 16.133 1.00 87.12 80 ALA A O 1
ATOM 665 N N . ASP A 1 81 ? -15.849 5.422 15.308 1.00 87.44 81 ASP A N 1
ATOM 666 C CA . ASP A 1 81 ? -16.563 6.701 15.429 1.00 87.44 81 ASP A CA 1
ATOM 667 C C . ASP A 1 81 ? -17.837 6.773 14.564 1.00 87.44 81 ASP A C 1
ATOM 669 O O . ASP A 1 81 ? -18.753 7.529 14.865 1.00 87.44 81 ASP A O 1
ATOM 673 N N . GLU A 1 82 ? -17.908 5.972 13.497 1.00 89.19 82 GLU A N 1
ATOM 674 C CA . GLU A 1 82 ? -19.042 5.885 12.562 1.00 89.19 82 GLU A CA 1
ATOM 675 C C . GLU A 1 82 ? -19.853 4.589 12.772 1.00 89.19 82 GLU A C 1
ATOM 677 O O . GLU A 1 82 ? -20.716 4.232 11.966 1.00 89.19 82 GLU A O 1
ATOM 682 N N . CYS A 1 83 ? -19.549 3.828 13.829 1.00 89.88 83 CYS A N 1
ATOM 683 C CA . CYS A 1 83 ? -20.117 2.508 14.052 1.00 89.88 83 CYS A CA 1
ATOM 684 C C . CYS A 1 83 ? -21.467 2.586 14.774 1.00 89.88 83 CYS A C 1
ATOM 686 O O . CYS A 1 83 ? -21.551 3.038 15.910 1.00 89.88 83 CYS A O 1
ATOM 688 N N . ASN A 1 84 ? -22.507 2.029 14.149 1.00 90.50 84 ASN A N 1
ATOM 689 C CA . ASN A 1 84 ? -23.850 1.910 14.733 1.00 90.50 84 ASN A CA 1
ATOM 690 C C . ASN A 1 84 ? -24.154 0.499 15.276 1.00 90.50 84 ASN A C 1
ATOM 692 O O . ASN A 1 84 ? -25.310 0.160 15.521 1.00 90.50 84 ASN A O 1
ATOM 696 N N . LYS A 1 85 ? -23.137 -0.362 15.400 1.00 87.44 85 LYS A N 1
ATOM 697 C CA . LYS A 1 85 ? -23.276 -1.764 15.827 1.00 87.44 85 LYS A CA 1
ATOM 698 C C . LYS A 1 85 ? -22.967 -1.926 17.321 1.00 87.44 85 LYS A C 1
ATOM 700 O O . LYS A 1 85 ? -22.245 -1.099 17.879 1.00 87.44 85 LYS A O 1
ATOM 705 N N . PRO A 1 86 ? -23.484 -2.976 17.984 1.00 86.12 86 PRO A N 1
ATOM 706 C CA . PRO A 1 86 ? -23.113 -3.269 19.363 1.00 86.12 86 PRO A CA 1
ATOM 707 C C . PRO A 1 86 ? -21.619 -3.589 19.472 1.00 86.12 86 PRO A C 1
ATOM 709 O O . PRO A 1 86 ? -21.012 -4.126 18.541 1.00 86.12 86 PRO A O 1
ATOM 712 N N . THR A 1 87 ? -21.032 -3.268 20.624 1.00 87.31 87 THR A N 1
ATOM 713 C CA . THR A 1 87 ? -19.638 -3.605 20.911 1.00 87.31 87 THR A CA 1
ATOM 714 C C . THR A 1 87 ? -19.469 -5.119 20.956 1.00 87.31 87 THR A C 1
ATOM 716 O O . THR A 1 87 ? -20.187 -5.826 21.664 1.00 87.31 87 THR A O 1
ATOM 719 N N . THR A 1 88 ? -18.491 -5.619 20.213 1.00 88.12 88 THR A N 1
ATOM 720 C CA . THR A 1 88 ? -18.089 -7.027 20.211 1.00 88.12 88 THR A CA 1
ATOM 721 C C . THR A 1 88 ? -16.801 -7.220 21.000 1.00 88.12 88 THR A C 1
ATOM 723 O O . THR A 1 88 ? -15.902 -6.381 20.981 1.00 88.12 88 THR A O 1
ATOM 726 N N . CYS A 1 89 ? -16.686 -8.349 21.692 1.00 82.56 89 CYS A N 1
ATOM 727 C CA . CYS A 1 89 ? -15.494 -8.720 22.439 1.00 82.56 89 CYS A CA 1
ATOM 728 C C . CYS A 1 89 ? -14.337 -9.077 21.493 1.00 82.56 89 CYS A C 1
ATOM 730 O O . CYS A 1 89 ? -14.449 -10.006 20.697 1.00 82.56 89 CYS A O 1
ATOM 732 N N . PHE A 1 90 ? -13.185 -8.415 21.643 1.00 80.75 90 PHE A N 1
ATOM 733 C CA . PHE A 1 90 ? -11.969 -8.696 20.862 1.00 80.75 90 PHE A CA 1
ATOM 734 C C . PHE A 1 90 ? -11.445 -10.132 20.999 1.00 80.75 90 PHE A C 1
ATOM 736 O O . PHE A 1 90 ? -10.731 -10.602 20.118 1.00 80.75 90 PHE A O 1
ATOM 743 N N . HIS A 1 91 ? -11.767 -10.816 22.100 1.00 81.75 91 HIS A N 1
ATOM 744 C CA . HIS A 1 91 ? -11.260 -12.158 22.381 1.00 81.75 91 HIS A CA 1
ATOM 745 C C . HIS A 1 91 ? -12.140 -13.263 21.781 1.00 81.75 91 HIS A C 1
ATOM 747 O O . HIS A 1 91 ? -11.621 -14.262 21.293 1.00 81.75 91 HIS A O 1
ATOM 753 N N . CYS A 1 92 ? -13.468 -13.126 21.839 1.00 83.81 92 CYS A N 1
ATOM 754 C CA . CYS A 1 92 ? -14.394 -14.183 21.409 1.00 83.81 92 CYS A CA 1
ATOM 755 C C . CYS A 1 92 ? -15.275 -13.798 20.216 1.00 83.81 92 CYS A C 1
ATOM 757 O O . CYS A 1 92 ? -16.041 -14.633 19.748 1.00 83.81 92 CYS A O 1
ATOM 759 N N . SER A 1 93 ? -15.186 -12.557 19.725 1.00 78.62 93 SER A N 1
ATOM 760 C CA . SER A 1 93 ? -16.057 -11.991 18.679 1.00 78.62 93 SER A CA 1
ATOM 761 C C . SER A 1 93 ? -17.562 -12.053 18.991 1.00 78.62 93 SER A C 1
ATOM 763 O O . SER A 1 93 ? -18.385 -11.801 18.117 1.00 78.62 93 SER A O 1
ATOM 765 N N . GLY A 1 94 ? -17.933 -12.382 20.233 1.00 78.38 94 GLY A N 1
ATOM 766 C CA . GLY A 1 94 ? -19.307 -12.341 20.726 1.00 78.38 94 GLY A CA 1
ATOM 767 C C . GLY A 1 94 ? -19.696 -10.953 21.228 1.00 78.38 94 GLY A C 1
ATOM 768 O O . GLY A 1 94 ? -18.883 -10.028 21.234 1.00 78.38 94 GLY A O 1
ATOM 769 N N . GLU A 1 95 ? -20.934 -10.808 21.691 1.00 77.75 95 GLU A N 1
ATOM 770 C CA . GLU A 1 95 ? -21.405 -9.568 22.315 1.00 77.75 95 GLU A CA 1
ATOM 771 C C . GLU A 1 95 ? -20.560 -9.216 23.547 1.00 77.75 95 GLU A C 1
ATOM 773 O O . GLU A 1 95 ? -20.342 -10.047 24.434 1.00 77.75 95 GLU A O 1
ATOM 778 N N . TYR A 1 96 ? -20.075 -7.974 23.606 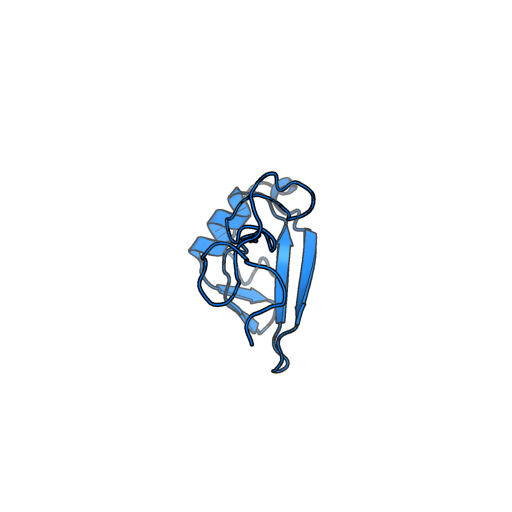1.00 70.94 96 TYR A N 1
ATOM 779 C CA . TYR A 1 96 ? -19.361 -7.467 24.769 1.00 70.94 96 TYR A CA 1
ATOM 780 C C . TYR A 1 96 ? -20.350 -7.267 25.920 1.00 70.94 96 TYR A C 1
ATOM 782 O O . TYR A 1 96 ? -21.115 -6.304 25.951 1.00 70.94 96 TYR A O 1
ATOM 790 N N . LYS A 1 97 ? -20.331 -8.185 26.885 1.00 62.09 97 LYS A N 1
ATOM 791 C CA . LYS A 1 97 ? -20.966 -7.984 28.189 1.00 62.09 97 LYS A CA 1
ATOM 792 C C . LYS A 1 97 ? -19.956 -7.239 29.065 1.00 62.09 97 LYS A C 1
ATOM 794 O O . LYS A 1 97 ? -18.789 -7.617 29.088 1.00 62.09 97 LYS A O 1
ATOM 799 N N . GLY A 1 98 ? -20.375 -6.131 29.680 1.00 57.81 98 GLY A N 1
ATOM 800 C CA . GLY A 1 98 ? -19.515 -5.227 30.455 1.00 57.81 98 GLY A CA 1
ATOM 801 C C . GLY A 1 98 ? -18.727 -5.902 31.590 1.00 57.81 98 GLY A C 1
ATOM 802 O O . GLY A 1 98 ? -18.855 -7.099 31.821 1.00 57.81 98 GLY A O 1
ATOM 803 N N . LYS A 1 99 ? -17.887 -5.112 32.278 1.00 52.03 99 LYS A N 1
ATOM 804 C CA . LYS A 1 99 ? -16.911 -5.524 33.310 1.00 52.03 99 LYS A CA 1
ATOM 805 C C . LYS A 1 99 ? -17.534 -6.249 34.523 1.00 52.03 99 LYS A C 1
ATOM 807 O O . LYS A 1 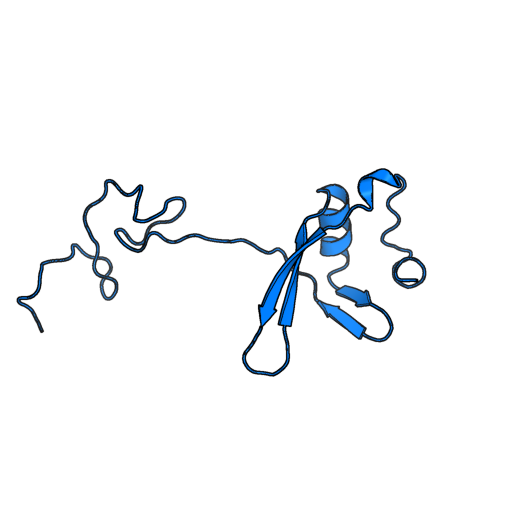99 ? -17.546 -5.686 35.603 1.00 52.03 99 LYS A O 1
ATOM 812 N N . ASP A 1 100 ? -17.971 -7.491 34.357 1.00 48.91 100 ASP A N 1
ATOM 813 C CA . ASP A 1 100 ? -18.395 -8.403 35.432 1.00 48.91 100 ASP A CA 1
ATOM 814 C C . ASP A 1 100 ? -18.013 -9.861 35.091 1.00 48.91 100 ASP A C 1
ATOM 816 O O . ASP A 1 100 ? -18.782 -10.797 35.301 1.00 48.91 100 ASP A O 1
ATOM 820 N N . GLY A 1 101 ? -16.839 -10.087 34.492 1.00 49.41 101 GLY A N 1
ATOM 821 C CA . GLY A 1 101 ? -16.462 -11.431 34.043 1.00 49.41 101 GLY A CA 1
ATOM 822 C C . GLY A 1 101 ? -14.992 -11.590 33.690 1.00 49.41 101 GLY A C 1
ATOM 823 O O . GLY A 1 101 ? -14.667 -11.890 32.543 1.00 49.41 101 GLY A O 1
ATOM 824 N N . SER A 1 102 ? -14.119 -11.374 34.672 1.00 40.59 102 SER A N 1
ATOM 825 C CA . SER A 1 102 ? -12.729 -11.849 34.681 1.00 40.59 102 SER A CA 1
ATOM 826 C C . SER A 1 102 ? -12.517 -12.736 35.893 1.00 40.59 102 SER A C 1
ATOM 828 O O . SER A 1 102 ? 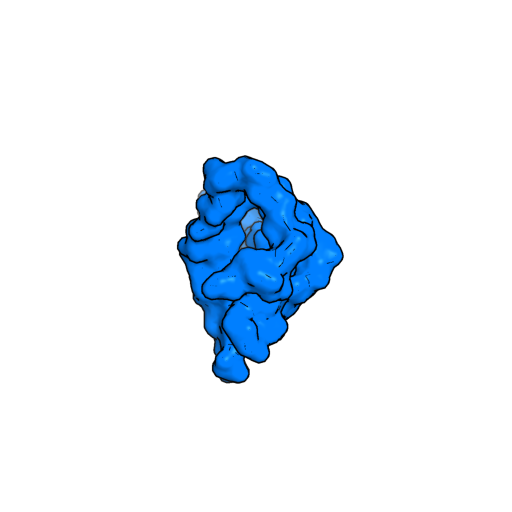-12.879 -12.243 36.987 1.00 40.59 102 SER A O 1
#

Organism: NCBI:txid2747483

pLDDT: mean 77.82, std 13.34, range [40.59, 90.5]

Secondary structure (DSSP, 8-state):
--TTTTTT---S-GGGG--EEEEEEEPTTS-EEEEEE--HHHHHHHHHHSEEEETTEEEE--------B-TTT--BSS-GGG--SPPBPTTTSSB---SS--

Mean predicted aligned error: 11.93 Å

Foldseek 3Di:
DLCVVPVQLDDPDPVQPDKDFPDKADDPPRDIDTDIDGDPSSLVSLVVVQWRDDDPDIDGDDDDDPFDQAQAQRDTDDHVVPDPDAGADPPPSHGDDDPPDD